Protein AF-A0A933BHA7-F1 (afdb_monomer_lite)

Sequence (97 aa):
MVEHTSPQRPRSKNAKITCQQITALILDYMTRELDAETALAFKAHLRECPDCIAFIRTYQKTVQAAQSLRYESIPLEMRKQVRQFLQERIKGSPPNR

Structure (mmCIF, N/CA/C/O backbone):
data_AF-A0A933BHA7-F1
#
_entry.id   AF-A0A933BHA7-F1
#
loop_
_atom_site.group_PDB
_atom_site.i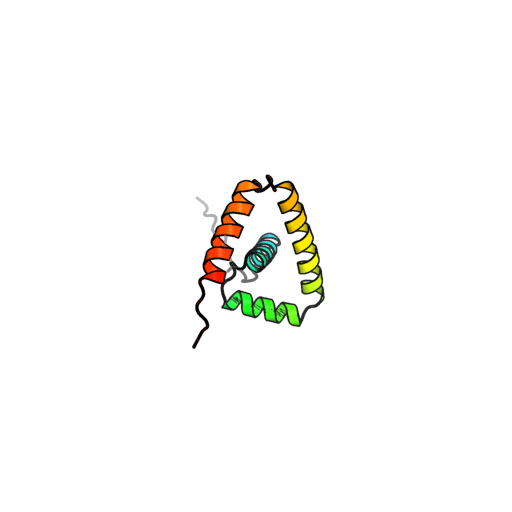d
_atom_site.type_symbol
_atom_site.label_atom_id
_atom_site.label_alt_id
_atom_site.label_comp_id
_atom_site.label_asym_id
_atom_site.label_entity_id
_atom_site.label_seq_id
_atom_site.pdbx_PDB_ins_code
_atom_site.Cartn_x
_atom_site.Cartn_y
_atom_site.Cartn_z
_atom_site.occupancy
_atom_site.B_iso_or_equiv
_atom_site.auth_seq_id
_atom_site.auth_comp_id
_atom_site.auth_asym_id
_atom_site.auth_atom_id
_atom_site.pdbx_PDB_model_num
ATOM 1 N N . MET A 1 1 ? 28.470 46.585 -20.527 1.00 46.12 1 MET A N 1
ATOM 2 C CA . MET A 1 1 ? 27.333 45.789 -21.033 1.00 46.12 1 MET A CA 1
ATOM 3 C C . MET A 1 1 ? 27.892 44.673 -21.889 1.00 46.12 1 MET A C 1
ATOM 5 O O . MET A 1 1 ? 28.382 44.957 -22.969 1.00 46.12 1 MET A O 1
ATOM 9 N N . VAL A 1 2 ? 27.887 43.443 -21.388 1.00 49.44 2 VAL A N 1
ATOM 10 C CA . VAL A 1 2 ? 28.083 42.240 -22.207 1.00 49.44 2 VAL A CA 1
ATOM 11 C C . VAL A 1 2 ? 27.067 41.220 -21.716 1.00 49.44 2 VAL A C 1
ATOM 13 O O . VAL A 1 2 ? 27.060 40.850 -20.543 1.00 49.44 2 VAL A O 1
ATOM 16 N N . GLU A 1 3 ? 26.128 40.898 -22.598 1.00 42.72 3 GLU A N 1
ATOM 17 C CA . GLU A 1 3 ? 24.989 40.031 -22.336 1.00 42.72 3 GLU A CA 1
ATOM 18 C C . GLU A 1 3 ? 25.430 38.568 -22.279 1.00 42.72 3 GLU A C 1
ATOM 20 O O . GLU A 1 3 ? 25.986 38.022 -23.232 1.00 42.72 3 GLU A O 1
ATOM 25 N N . HIS A 1 4 ? 25.142 37.913 -21.158 1.00 51.19 4 HIS A N 1
ATOM 26 C CA . HIS A 1 4 ? 25.221 36.465 -21.040 1.00 51.19 4 HIS A CA 1
ATOM 27 C C . HIS A 1 4 ? 23.979 35.847 -21.698 1.00 51.19 4 HIS A C 1
ATOM 29 O O . HIS A 1 4 ? 22.970 35.628 -21.033 1.00 51.19 4 HIS A O 1
ATOM 35 N N . THR A 1 5 ? 24.040 35.541 -22.995 1.00 54.59 5 THR A N 1
ATOM 36 C CA . THR A 1 5 ? 23.070 34.632 -23.628 1.00 54.59 5 THR A CA 1
ATOM 37 C C . THR A 1 5 ? 23.674 33.233 -23.686 1.00 54.59 5 THR A C 1
ATOM 39 O O . THR A 1 5 ? 24.464 32.901 -24.565 1.00 54.59 5 THR A O 1
ATOM 42 N N . SER A 1 6 ? 23.313 32.412 -22.698 1.00 46.00 6 SER A N 1
ATOM 43 C CA . SER A 1 6 ? 23.572 30.971 -22.700 1.00 46.00 6 SER A CA 1
ATOM 44 C C . SER A 1 6 ? 22.407 30.253 -23.401 1.00 46.00 6 SER A C 1
ATOM 46 O O . SER A 1 6 ? 21.258 30.417 -22.976 1.00 46.00 6 SER A O 1
ATOM 48 N N . PRO A 1 7 ? 22.643 29.475 -24.473 1.00 54.59 7 PRO A N 1
ATOM 49 C CA . PRO A 1 7 ? 21.575 28.830 -25.225 1.00 54.59 7 PRO A CA 1
ATOM 50 C C . PRO A 1 7 ? 21.080 27.582 -24.482 1.00 54.59 7 PRO A C 1
ATOM 52 O O . PRO A 1 7 ? 21.760 26.556 -24.421 1.00 54.59 7 PRO A O 1
ATOM 55 N N . GLN A 1 8 ? 19.867 27.639 -23.926 1.00 55.34 8 GLN A N 1
ATOM 56 C CA . GLN A 1 8 ? 19.219 26.456 -23.357 1.00 55.34 8 GLN A CA 1
ATOM 57 C C . GLN A 1 8 ? 18.733 25.524 -24.480 1.00 55.34 8 GLN A C 1
ATOM 59 O O . GLN A 1 8 ? 17.760 25.806 -25.176 1.00 55.34 8 GLN A O 1
ATOM 64 N N . ARG A 1 9 ? 19.430 24.392 -24.648 1.00 52.53 9 ARG A N 1
ATOM 65 C CA . ARG A 1 9 ? 19.022 23.253 -25.493 1.00 52.53 9 ARG A CA 1
ATOM 66 C C . ARG A 1 9 ? 17.803 22.521 -24.891 1.00 52.53 9 ARG A C 1
ATOM 68 O O . ARG A 1 9 ? 17.656 22.488 -23.669 1.00 52.53 9 ARG A O 1
ATOM 75 N N . PRO A 1 10 ? 16.938 21.906 -25.722 1.00 51.84 10 PRO A N 1
ATOM 76 C CA . PRO A 1 10 ? 15.644 21.373 -25.301 1.00 51.84 10 PRO A CA 1
ATOM 77 C C . PRO A 1 10 ? 15.795 20.169 -24.362 1.00 51.84 10 PRO A C 1
ATOM 79 O O . PRO A 1 10 ? 16.587 19.258 -24.604 1.00 51.84 10 PRO A O 1
ATOM 82 N N . ARG A 1 11 ? 15.011 20.178 -23.278 1.00 56.84 11 ARG A N 1
ATOM 83 C CA . ARG A 1 11 ? 14.990 19.141 -22.239 1.00 56.84 11 ARG A CA 1
ATOM 84 C C . ARG A 1 11 ? 14.622 17.783 -22.846 1.00 56.84 11 ARG A C 1
ATOM 86 O O . ARG A 1 11 ? 13.511 17.592 -23.335 1.00 56.84 11 ARG A O 1
ATOM 93 N N . SER A 1 12 ? 15.559 16.840 -22.785 1.00 56.47 12 SER A N 1
ATOM 94 C CA . SER A 1 12 ? 15.335 15.442 -23.155 1.00 56.47 12 SER A CA 1
ATOM 95 C C . SER A 1 12 ? 14.306 14.801 -22.213 1.00 56.47 12 SER A C 1
ATOM 97 O O . SER A 1 12 ? 14.445 14.860 -20.990 1.00 56.47 12 SER A O 1
ATOM 99 N N . LYS A 1 13 ? 13.254 14.209 -22.790 1.00 52.34 13 LYS A N 1
ATOM 100 C CA . LYS A 1 13 ? 12.111 13.582 -22.109 1.00 52.34 13 LYS A CA 1
ATOM 101 C C . LYS A 1 13 ? 12.466 12.196 -21.548 1.00 52.34 13 LYS A C 1
ATOM 103 O O . LYS A 1 13 ? 11.886 11.202 -21.958 1.00 52.34 13 LYS A O 1
ATOM 108 N N . ASN A 1 14 ? 13.397 12.128 -20.602 1.00 58.94 14 ASN A N 1
ATOM 109 C CA . ASN A 1 14 ? 13.566 10.953 -19.744 1.00 58.94 14 ASN A CA 1
ATOM 110 C C . ASN A 1 14 ? 13.308 11.375 -18.301 1.00 58.94 14 ASN A C 1
ATOM 112 O O . ASN A 1 14 ? 14.232 11.669 -17.541 1.00 58.94 14 ASN A O 1
ATOM 116 N N . ALA A 1 15 ? 12.026 11.459 -17.942 1.00 58.50 15 ALA A N 1
ATOM 117 C CA . ALA A 1 15 ? 11.624 11.615 -16.555 1.00 58.50 15 ALA A CA 1
ATOM 118 C C . ALA A 1 15 ? 12.051 10.346 -15.807 1.00 58.50 15 ALA A C 1
ATOM 120 O O . ALA A 1 15 ? 11.415 9.301 -15.915 1.00 58.50 15 ALA A O 1
ATOM 121 N N . LYS A 1 16 ? 13.186 10.416 -15.107 1.00 68.75 16 LYS A N 1
ATOM 122 C CA . LYS A 1 16 ? 13.634 9.346 -14.219 1.00 68.75 16 LYS A CA 1
ATOM 123 C C . LYS A 1 16 ? 12.560 9.165 -13.150 1.00 68.75 16 LYS A C 1
ATOM 125 O O . LYS A 1 16 ? 12.355 10.074 -12.346 1.00 68.75 16 LYS A O 1
ATOM 130 N N . ILE A 1 17 ? 11.878 8.023 -13.169 1.00 78.25 17 ILE A N 1
ATOM 131 C CA . ILE A 1 17 ? 10.941 7.654 -12.110 1.00 78.25 17 ILE A CA 1
ATOM 132 C C . ILE A 1 17 ? 11.724 7.628 -10.795 1.00 78.25 17 ILE A C 1
ATOM 134 O O . ILE A 1 17 ? 12.777 6.993 -10.703 1.00 78.25 17 ILE A O 1
ATOM 138 N N . THR A 1 18 ? 11.244 8.355 -9.791 1.00 88.31 18 THR A N 1
ATOM 139 C CA . THR A 1 18 ? 11.904 8.435 -8.485 1.00 88.31 18 THR A CA 1
ATOM 140 C C . THR A 1 18 ? 11.408 7.332 -7.554 1.00 88.31 18 THR A C 1
AT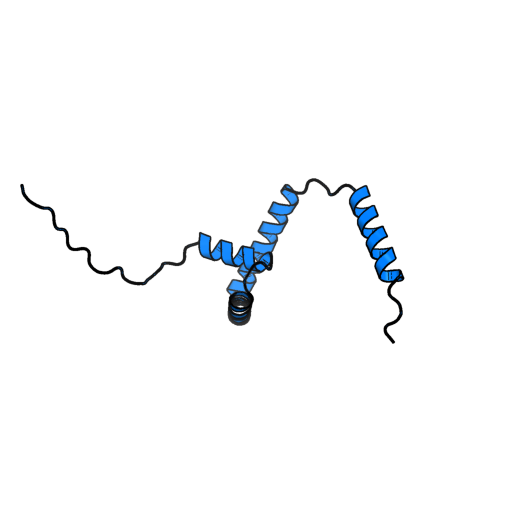OM 142 O O . THR A 1 18 ? 10.280 6.850 -7.673 1.00 88.31 18 THR A O 1
ATOM 145 N N . CYS A 1 19 ? 12.223 6.963 -6.560 1.00 84.31 19 CYS A N 1
ATOM 146 C CA . CYS A 1 19 ? 11.811 6.010 -5.523 1.00 84.31 19 CYS A CA 1
ATOM 147 C C . CYS A 1 19 ? 10.532 6.460 -4.797 1.00 84.31 19 CYS A C 1
ATOM 149 O O . CYS A 1 19 ? 9.699 5.631 -4.434 1.00 84.31 19 CYS A O 1
ATOM 151 N N . GLN A 1 20 ? 10.352 7.773 -4.617 1.00 83.25 20 GLN A N 1
ATOM 152 C CA . GLN A 1 20 ? 9.157 8.342 -3.998 1.00 83.25 20 GLN A CA 1
ATOM 153 C C . GLN A 1 20 ? 7.903 8.090 -4.842 1.00 83.25 20 GLN A C 1
ATOM 155 O O . GLN A 1 20 ? 6.881 7.694 -4.291 1.00 83.25 20 GLN A O 1
ATOM 160 N N . GLN A 1 21 ? 7.984 8.263 -6.164 1.00 86.81 21 GLN A N 1
ATOM 161 C CA . GLN A 1 21 ? 6.859 8.017 -7.072 1.00 86.81 21 GLN A CA 1
ATOM 162 C C . GLN A 1 21 ? 6.435 6.547 -7.064 1.00 86.81 21 GLN A C 1
ATOM 164 O O . GLN A 1 21 ? 5.246 6.251 -6.997 1.00 86.81 21 GLN A O 1
ATOM 169 N N . ILE A 1 22 ? 7.402 5.625 -7.063 1.00 86.31 22 ILE A N 1
ATOM 170 C CA . ILE A 1 22 ? 7.121 4.184 -6.982 1.00 86.31 22 ILE A CA 1
ATOM 171 C C . ILE A 1 22 ? 6.470 3.845 -5.642 1.00 86.31 22 ILE A C 1
ATOM 173 O O . ILE A 1 22 ? 5.491 3.109 -5.594 1.00 86.31 22 ILE A O 1
ATOM 177 N N . THR A 1 23 ? 6.995 4.395 -4.548 1.00 84.88 23 THR A N 1
ATOM 178 C CA . THR A 1 23 ? 6.464 4.118 -3.209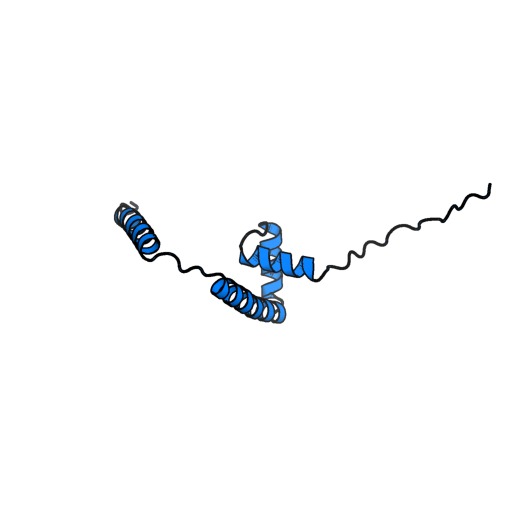 1.00 84.88 23 THR A CA 1
ATOM 179 C C . THR A 1 23 ? 5.043 4.658 -3.046 1.00 84.88 23 THR A C 1
ATOM 181 O O . THR A 1 23 ? 4.207 3.964 -2.476 1.00 84.88 23 THR A O 1
ATOM 184 N N . ALA A 1 24 ? 4.754 5.849 -3.584 1.00 88.00 24 ALA A N 1
ATOM 185 C CA . ALA A 1 24 ? 3.409 6.421 -3.604 1.00 88.00 24 ALA A CA 1
ATOM 186 C C . ALA A 1 24 ? 2.438 5.534 -4.394 1.00 88.00 24 ALA A C 1
ATOM 188 O O . ALA A 1 24 ? 1.439 5.099 -3.840 1.00 88.00 24 ALA A O 1
ATOM 189 N N . LEU A 1 25 ? 2.802 5.136 -5.620 1.00 90.06 25 LEU A N 1
ATOM 190 C CA . LEU A 1 25 ? 1.999 4.220 -6.437 1.00 90.06 25 LEU A CA 1
ATOM 191 C C . LEU A 1 25 ? 1.677 2.914 -5.694 1.00 90.06 25 LEU A C 1
ATOM 193 O O . LEU A 1 25 ? 0.556 2.412 -5.732 1.00 90.06 25 LEU A O 1
ATOM 197 N N . ILE A 1 26 ? 2.671 2.348 -5.009 1.00 88.81 26 ILE A N 1
ATOM 198 C CA . ILE A 1 26 ? 2.508 1.114 -4.242 1.00 88.81 26 ILE A CA 1
ATOM 199 C C . ILE A 1 26 ? 1.576 1.324 -3.045 1.00 88.81 26 ILE A C 1
ATOM 201 O O . ILE A 1 26 ? 0.744 0.459 -2.769 1.00 88.81 26 ILE A O 1
ATOM 205 N N . LEU A 1 27 ? 1.701 2.451 -2.344 1.00 87.31 27 LEU A N 1
ATOM 206 C CA . LEU A 1 27 ? 0.845 2.794 -1.214 1.00 87.31 27 LEU A CA 1
ATOM 207 C C . LEU A 1 27 ? -0.604 3.002 -1.661 1.00 87.31 27 LEU A C 1
ATOM 209 O O . LEU A 1 27 ? -1.492 2.347 -1.121 1.00 87.31 27 LEU A O 1
ATOM 213 N N . ASP A 1 28 ? -0.816 3.820 -2.688 1.00 89.69 28 ASP A N 1
ATOM 214 C CA . ASP A 1 28 ? -2.132 4.129 -3.247 1.00 89.69 28 ASP A CA 1
ATOM 215 C C . ASP A 1 28 ? -2.807 2.848 -3.792 1.00 89.69 28 ASP A C 1
ATOM 217 O O . ASP A 1 28 ? -4.021 2.651 -3.688 1.00 89.69 28 ASP A O 1
ATOM 221 N N . TYR A 1 29 ? -2.020 1.899 -4.317 1.00 89.50 29 TYR A N 1
ATOM 222 C CA . TYR A 1 29 ? -2.522 0.583 -4.719 1.00 89.50 29 TYR A CA 1
ATOM 223 C C . TYR A 1 29 ? -2.998 -0.240 -3.511 1.00 89.50 29 TYR A C 1
ATOM 225 O O . TYR A 1 29 ? -4.019 -0.929 -3.589 1.00 89.50 29 TYR A O 1
ATOM 233 N N . MET A 1 30 ? -2.286 -0.173 -2.381 1.00 84.00 30 MET A N 1
ATOM 234 C CA . MET A 1 30 ? -2.658 -0.875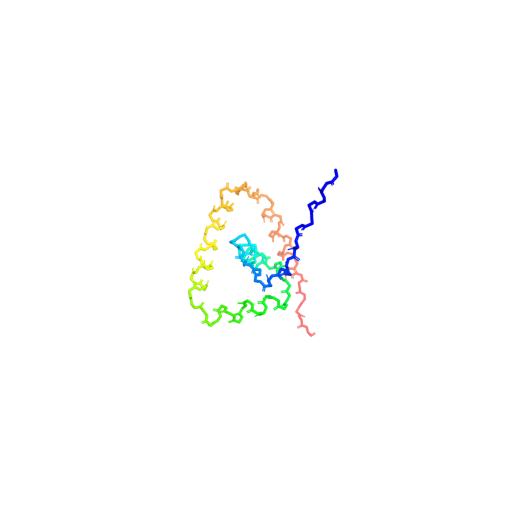 -1.146 1.00 84.00 30 MET A CA 1
ATOM 235 C C . MET A 1 30 ? -3.876 -0.260 -0.457 1.00 84.00 30 MET A C 1
ATOM 237 O O . MET A 1 30 ? -4.692 -1.005 0.089 1.00 84.00 30 MET A O 1
ATOM 241 N N . THR A 1 31 ? -4.017 1.066 -0.491 1.00 85.06 31 THR A N 1
ATOM 242 C CA . THR A 1 31 ? -5.164 1.789 0.080 1.00 85.06 31 THR A CA 1
ATOM 243 C C . THR A 1 31 ? -6.385 1.795 -0.840 1.00 85.06 31 THR A C 1
ATOM 245 O O . THR A 1 31 ? -7.467 2.180 -0.407 1.00 85.06 31 THR A O 1
ATOM 248 N N . ARG A 1 32 ? -6.254 1.262 -2.067 1.00 85.69 32 ARG A N 1
ATOM 249 C CA . ARG A 1 32 ? -7.277 1.287 -3.131 1.00 85.69 32 ARG A CA 1
ATOM 250 C C . ARG A 1 32 ? -7.651 2.709 -3.565 1.00 85.69 32 ARG A C 1
ATOM 252 O O . ARG A 1 32 ? -8.788 2.948 -3.959 1.00 85.69 32 ARG A O 1
ATOM 259 N N . GLU A 1 33 ? -6.685 3.617 -3.514 1.00 90.38 33 GLU A N 1
ATOM 260 C CA . GLU A 1 33 ? -6.814 5.017 -3.934 1.00 90.38 33 GLU A CA 1
ATOM 261 C C . GLU A 1 33 ? -6.292 5.256 -5.361 1.00 90.38 33 GLU A C 1
ATOM 263 O O . GLU A 1 33 ? -6.461 6.346 -5.902 1.00 90.38 33 GLU A O 1
ATOM 268 N N . LEU A 1 34 ? -5.712 4.232 -6.004 1.00 90.44 34 LEU A N 1
ATOM 269 C CA . LEU A 1 34 ? -5.385 4.278 -7.432 1.00 90.44 34 LEU A CA 1
ATOM 270 C C . LEU A 1 34 ? -6.645 4.454 -8.288 1.00 90.44 34 LEU A C 1
ATOM 272 O O . LEU A 1 34 ? -7.660 3.786 -8.066 1.00 90.44 34 LEU A O 1
ATOM 276 N N . ASP A 1 35 ? -6.530 5.258 -9.344 1.00 92.62 35 ASP A N 1
ATOM 277 C CA . ASP A 1 35 ? -7.535 5.287 -10.400 1.00 92.62 35 ASP A CA 1
ATOM 278 C C . ASP A 1 35 ? -7.663 3.908 -11.082 1.00 92.62 35 ASP A C 1
ATOM 280 O O . ASP A 1 35 ? -6.758 3.066 -11.048 1.00 92.62 35 ASP A O 1
ATOM 284 N N . ALA A 1 36 ? -8.822 3.655 -11.690 1.00 89.50 36 ALA A N 1
ATOM 285 C CA . ALA A 1 36 ? -9.158 2.337 -12.218 1.00 89.50 36 ALA A CA 1
ATOM 286 C C . ALA A 1 36 ? -8.234 1.879 -13.362 1.00 89.50 36 ALA A C 1
ATOM 288 O O . ALA A 1 36 ? -7.942 0.683 -13.461 1.00 89.50 36 ALA A O 1
ATOM 289 N N . GLU A 1 37 ? -7.775 2.805 -14.205 1.00 92.19 37 GLU A N 1
ATOM 290 C CA . GLU A 1 37 ? -6.919 2.507 -15.354 1.00 92.19 37 GLU A CA 1
ATOM 291 C C . GLU A 1 37 ? -5.520 2.107 -14.878 1.00 92.19 37 GLU A C 1
ATOM 293 O O . GLU A 1 37 ? -5.029 1.020 -15.202 1.00 92.19 37 GLU A O 1
ATOM 298 N N . THR A 1 38 ? -4.927 2.916 -14.001 1.00 90.19 38 THR A N 1
ATOM 299 C CA . THR A 1 38 ? -3.621 2.639 -13.400 1.00 90.19 38 THR A CA 1
ATOM 300 C C . THR A 1 38 ? -3.668 1.368 -12.556 1.00 90.19 38 THR A C 1
ATOM 302 O O . THR A 1 38 ? -2.751 0.548 -12.620 1.00 90.19 38 THR A O 1
ATOM 305 N N . ALA A 1 39 ? -4.749 1.132 -11.802 1.00 90.44 39 ALA A N 1
ATOM 306 C CA . ALA A 1 39 ? -4.901 -0.085 -11.004 1.00 90.44 39 ALA A CA 1
ATOM 307 C C . ALA A 1 39 ? -4.934 -1.342 -11.879 1.00 90.44 39 ALA A C 1
ATOM 309 O O . ALA A 1 39 ? -4.405 -2.387 -11.486 1.00 90.44 39 ALA A O 1
ATOM 310 N N . LEU A 1 40 ? -5.568 -1.266 -13.051 1.00 92.06 40 LEU A N 1
ATOM 311 C CA . LEU A 1 40 ? -5.633 -2.374 -13.995 1.00 92.06 40 LEU A CA 1
ATOM 312 C C . LEU A 1 40 ? -4.263 -2.645 -14.623 1.00 92.06 40 LEU A C 1
ATOM 314 O O . LEU A 1 40 ? -3.820 -3.795 -14.617 1.00 92.06 40 LEU A O 1
ATOM 318 N N . ALA A 1 41 ? -3.576 -1.601 -15.090 1.00 91.50 41 ALA A N 1
ATOM 319 C CA . ALA A 1 41 ? -2.228 -1.708 -15.644 1.00 91.50 41 ALA A CA 1
ATOM 320 C C . ALA A 1 41 ? -1.237 -2.273 -14.614 1.00 91.50 41 ALA A C 1
ATOM 322 O O . ALA A 1 41 ? -0.474 -3.195 -14.907 1.00 91.50 41 ALA A O 1
ATOM 323 N N . PHE A 1 42 ? -1.307 -1.797 -13.370 1.00 90.94 42 PHE A N 1
ATOM 324 C CA . PHE A 1 42 ? -0.457 -2.286 -12.290 1.00 90.94 42 PHE A CA 1
ATOM 325 C C . PHE A 1 42 ? -0.751 -3.752 -11.950 1.00 90.94 42 PHE A C 1
ATOM 327 O O . PHE A 1 42 ? 0.168 -4.552 -11.788 1.00 90.94 42 PHE A O 1
ATOM 334 N N . LYS A 1 43 ? -2.027 -4.158 -11.918 1.00 90.50 43 LYS A N 1
ATOM 335 C CA . LYS A 1 43 ? -2.410 -5.569 -11.741 1.00 90.50 43 LYS A CA 1
ATOM 336 C C . LYS A 1 43 ? -1.919 -6.462 -12.877 1.00 90.50 43 LYS A C 1
ATOM 338 O O . LYS A 1 43 ? -1.565 -7.604 -12.597 1.00 90.50 43 LYS A O 1
ATOM 343 N N . ALA A 1 44 ? -1.924 -5.984 -14.122 1.00 93.06 44 ALA A N 1
ATOM 344 C CA . ALA A 1 44 ? -1.372 -6.726 -15.253 1.00 93.06 44 ALA A CA 1
ATOM 345 C C . ALA A 1 44 ? 0.130 -6.970 -15.047 1.00 93.06 44 ALA A C 1
ATOM 347 O O . ALA A 1 44 ? 0.550 -8.123 -15.001 1.00 93.06 44 ALA A O 1
ATOM 348 N N . HIS A 1 45 ? 0.887 -5.915 -14.729 1.00 89.56 45 HIS A N 1
ATOM 349 C CA . HIS A 1 45 ? 2.312 -6.023 -14.416 1.00 89.56 45 HIS A CA 1
ATOM 350 C C . HIS A 1 45 ? 2.599 -7.002 -13.268 1.00 89.56 45 HIS A C 1
ATOM 352 O O . HIS A 1 45 ? 3.497 -7.835 -13.365 1.00 89.56 45 HIS A O 1
ATOM 358 N N . LEU A 1 46 ? 1.808 -6.954 -12.190 1.00 90.12 46 LEU A N 1
ATOM 359 C CA . LEU A 1 46 ? 1.967 -7.885 -11.073 1.00 90.12 46 LEU A CA 1
ATOM 360 C C . LEU A 1 46 ? 1.775 -9.348 -11.489 1.00 90.12 46 LEU A C 1
ATOM 362 O O . LEU A 1 46 ? 2.392 -10.208 -10.879 1.00 90.12 46 LEU A O 1
ATOM 366 N N . ARG A 1 47 ? 0.962 -9.664 -12.505 1.00 91.69 47 ARG A N 1
ATOM 367 C CA . ARG A 1 47 ? 0.822 -11.051 -12.996 1.00 91.69 47 ARG A CA 1
ATOM 368 C C . ARG A 1 47 ? 2.050 -11.525 -13.765 1.00 91.69 47 ARG A C 1
ATOM 370 O O . ARG A 1 47 ? 2.331 -12.718 -13.765 1.00 91.69 47 ARG A O 1
ATOM 377 N N . GLU A 1 48 ? 2.750 -10.604 -14.411 1.00 92.44 48 GLU A N 1
ATOM 378 C CA . GLU A 1 48 ? 3.890 -10.887 -15.285 1.00 92.44 48 GLU A CA 1
ATOM 379 C C . GLU A 1 48 ? 5.234 -10.808 -14.541 1.00 92.44 48 GLU A C 1
ATOM 381 O O . GLU A 1 48 ? 6.233 -11.334 -15.024 1.00 92.44 48 GLU A O 1
ATOM 386 N N . CYS A 1 49 ? 5.264 -10.195 -13.350 1.00 93.94 49 CYS A N 1
ATOM 387 C CA . CYS A 1 49 ? 6.485 -9.956 -12.583 1.00 93.94 49 CYS A CA 1
ATOM 388 C C . CYS A 1 49 ? 6.416 -10.536 -11.151 1.00 93.94 49 CYS A C 1
ATOM 390 O O . CYS A 1 49 ? 5.887 -9.888 -10.236 1.00 93.94 49 CYS A O 1
ATOM 392 N N . PRO A 1 50 ? 6.979 -11.738 -10.906 1.00 89.62 50 PRO A N 1
ATOM 393 C CA . PRO A 1 50 ? 6.969 -12.368 -9.583 1.00 89.62 50 PRO A CA 1
ATOM 394 C C . PRO A 1 50 ? 7.789 -11.596 -8.537 1.00 89.62 50 PRO A C 1
ATOM 396 O O . PRO A 1 50 ? 7.412 -11.583 -7.362 1.00 89.62 50 PRO A O 1
ATOM 399 N N . ASP A 1 51 ? 8.855 -10.903 -8.942 1.00 88.94 51 ASP A N 1
ATOM 400 C CA . ASP A 1 51 ? 9.658 -10.055 -8.052 1.00 88.94 51 ASP A CA 1
ATOM 401 C C . ASP A 1 51 ? 8.839 -8.896 -7.483 1.00 88.94 51 ASP A C 1
ATOM 403 O O . ASP A 1 51 ? 8.883 -8.620 -6.281 1.00 88.94 51 ASP A O 1
ATOM 407 N N . CYS A 1 52 ? 8.010 -8.259 -8.313 1.00 89.56 52 CYS A N 1
ATOM 408 C CA . CYS A 1 52 ? 7.109 -7.208 -7.855 1.00 89.56 52 CYS A CA 1
ATOM 409 C C . CYS A 1 52 ? 6.054 -7.753 -6.887 1.00 89.56 52 CYS A C 1
ATOM 411 O O . CYS A 1 52 ? 5.774 -7.106 -5.877 1.00 89.56 52 CYS A O 1
ATOM 413 N N . ILE A 1 53 ? 5.522 -8.962 -7.107 1.00 90.31 53 ILE A N 1
ATOM 414 C CA . ILE A 1 53 ? 4.639 -9.618 -6.125 1.00 90.31 53 ILE A CA 1
ATOM 415 C C . ILE A 1 53 ? 5.371 -9.815 -4.789 1.00 90.31 53 ILE A C 1
ATOM 417 O O . ILE A 1 53 ? 4.816 -9.509 -3.728 1.00 90.31 53 ILE A O 1
ATOM 421 N N . ALA A 1 54 ? 6.597 -10.342 -4.816 1.00 90.88 54 ALA A N 1
ATOM 422 C CA . ALA A 1 54 ? 7.386 -10.590 -3.612 1.00 90.88 54 ALA A CA 1
ATOM 423 C C . ALA A 1 54 ? 7.691 -9.286 -2.856 1.00 90.88 54 ALA A C 1
ATOM 425 O O . ALA A 1 54 ? 7.541 -9.228 -1.631 1.00 90.88 54 ALA A O 1
ATOM 426 N N . PHE A 1 55 ? 8.032 -8.222 -3.585 1.00 89.06 55 PHE A N 1
ATOM 427 C CA . PHE A 1 55 ? 8.245 -6.891 -3.029 1.00 89.06 55 PHE A CA 1
ATOM 428 C C . PHE A 1 55 ? 6.984 -6.353 -2.346 1.00 89.06 55 PHE A C 1
ATOM 430 O O . PHE A 1 55 ? 7.032 -5.980 -1.174 1.00 89.06 55 PHE A O 1
ATOM 437 N N . ILE A 1 56 ? 5.837 -6.387 -3.035 1.00 89.25 56 ILE A N 1
ATOM 438 C CA . ILE A 1 56 ? 4.543 -5.936 -2.503 1.00 89.25 56 ILE A CA 1
ATOM 439 C C . ILE A 1 56 ? 4.190 -6.681 -1.215 1.00 89.25 56 ILE A C 1
ATOM 441 O O . ILE A 1 56 ? 3.787 -6.056 -0.235 1.00 89.25 56 ILE A O 1
ATOM 445 N N . ARG A 1 57 ? 4.377 -8.005 -1.175 1.00 88.81 57 ARG A N 1
ATOM 446 C CA . ARG A 1 57 ? 4.120 -8.818 0.027 1.00 88.81 57 ARG A CA 1
ATOM 447 C C . ARG A 1 57 ? 4.990 -8.399 1.208 1.00 88.81 57 ARG A C 1
ATOM 449 O O . ARG A 1 57 ? 4.501 -8.347 2.334 1.00 88.81 57 ARG A O 1
ATOM 456 N N . THR A 1 58 ? 6.266 -8.108 0.969 1.00 89.31 58 THR A N 1
ATOM 457 C CA . THR A 1 58 ? 7.177 -7.622 2.014 1.00 89.31 58 THR A CA 1
ATOM 458 C C . THR A 1 58 ? 6.765 -6.233 2.485 1.00 89.31 58 THR A C 1
ATOM 460 O O . THR A 1 58 ? 6.603 -6.015 3.684 1.00 89.31 58 THR A O 1
ATOM 463 N N . TYR A 1 59 ? 6.498 -5.322 1.551 1.00 88.25 59 TYR A N 1
ATOM 464 C CA . TYR A 1 59 ? 6.093 -3.954 1.858 1.00 88.25 59 TYR A CA 1
ATOM 465 C C . TYR A 1 59 ? 4.776 -3.905 2.651 1.00 88.25 59 TYR A C 1
ATOM 467 O O . TYR A 1 59 ? 4.676 -3.164 3.626 1.00 88.25 59 TYR A O 1
ATOM 475 N N . GLN A 1 60 ? 3.799 -4.765 2.329 1.00 86.56 60 GLN A N 1
ATOM 476 C CA . GLN A 1 60 ? 2.559 -4.909 3.106 1.00 86.56 60 GLN A CA 1
ATOM 477 C C . GLN A 1 60 ? 2.828 -5.248 4.574 1.00 86.56 60 GLN A C 1
ATOM 479 O O . GLN A 1 60 ? 2.198 -4.671 5.459 1.00 86.56 60 GLN A O 1
ATOM 484 N N . LYS A 1 61 ? 3.770 -6.158 4.850 1.00 88.00 61 LYS A N 1
ATOM 485 C CA . LYS A 1 61 ? 4.145 -6.508 6.228 1.00 88.00 61 LYS A CA 1
ATOM 486 C C . LYS A 1 61 ? 4.773 -5.320 6.948 1.00 88.00 61 LYS A C 1
ATOM 488 O O . LYS A 1 61 ? 4.436 -5.072 8.101 1.00 88.00 61 LYS A O 1
ATOM 493 N N . THR A 1 62 ? 5.637 -4.565 6.270 1.00 87.19 62 THR A N 1
ATOM 494 C CA . THR A 1 62 ? 6.241 -3.345 6.822 1.00 87.19 62 THR A CA 1
ATOM 495 C C . THR A 1 62 ? 5.179 -2.303 7.167 1.00 87.19 62 THR A C 1
ATOM 497 O O . THR A 1 62 ? 5.194 -1.758 8.269 1.00 87.19 62 THR A O 1
ATOM 500 N N . VAL A 1 63 ? 4.221 -2.063 6.267 1.00 83.19 63 VAL A N 1
ATOM 501 C CA . VAL A 1 63 ? 3.113 -1.125 6.498 1.00 83.19 63 VAL A CA 1
ATOM 502 C C . VAL A 1 63 ? 2.239 -1.583 7.667 1.00 83.19 63 VAL A C 1
ATOM 504 O O . VAL A 1 63 ? 1.935 -0.774 8.540 1.00 83.19 63 VAL A O 1
ATOM 507 N N . GLN A 1 64 ? 1.884 -2.869 7.742 1.00 82.62 64 GLN A N 1
ATOM 508 C CA . GLN A 1 64 ? 1.104 -3.419 8.859 1.00 82.62 64 GLN A CA 1
ATOM 509 C C . GLN A 1 64 ? 1.842 -3.302 10.196 1.00 82.62 64 GLN A C 1
ATOM 511 O O . GLN A 1 64 ? 1.247 -2.880 11.186 1.00 82.62 64 GLN A O 1
ATOM 516 N N . ALA A 1 65 ? 3.141 -3.612 10.233 1.00 84.75 65 ALA A N 1
ATOM 517 C CA . ALA A 1 65 ? 3.955 -3.436 11.431 1.00 84.75 65 ALA A CA 1
ATOM 518 C C . ALA A 1 65 ? 3.992 -1.959 11.861 1.00 84.75 65 ALA A C 1
ATOM 520 O O . ALA A 1 65 ? 3.722 -1.643 13.019 1.00 84.75 65 ALA A O 1
ATOM 521 N N . ALA A 1 66 ? 4.211 -1.034 10.923 1.00 82.81 66 ALA A N 1
ATOM 522 C CA . ALA A 1 66 ? 4.181 0.400 11.202 1.00 82.81 66 ALA A CA 1
ATOM 523 C C . ALA A 1 66 ? 2.799 0.896 11.675 1.00 82.81 66 ALA A C 1
ATOM 525 O O . ALA A 1 66 ? 2.717 1.790 12.514 1.00 82.81 66 ALA A O 1
ATOM 526 N N . GLN A 1 67 ? 1.705 0.331 11.159 1.00 76.56 67 GLN A N 1
ATOM 527 C CA . GLN A 1 67 ? 0.345 0.631 11.621 1.00 76.56 67 GLN A CA 1
ATOM 528 C C . GLN A 1 67 ? 0.076 0.075 13.022 1.00 76.56 67 GLN A C 1
ATOM 530 O O . GLN A 1 67 ? -0.551 0.763 13.819 1.00 76.56 67 GLN A O 1
ATOM 535 N N . SER A 1 68 ? 0.588 -1.113 13.355 1.00 75.12 68 SER A N 1
ATOM 536 C CA . SER A 1 68 ? 0.439 -1.694 14.697 1.00 75.12 68 SER A CA 1
ATOM 537 C C . SER A 1 68 ? 1.116 -0.860 15.788 1.00 75.12 68 SER A C 1
ATOM 539 O O . SER A 1 68 ? 0.587 -0.757 16.888 1.00 75.12 68 SER A O 1
ATOM 541 N N . LEU A 1 69 ? 2.225 -0.185 15.467 1.00 71.31 69 LEU A N 1
ATOM 542 C CA . LEU A 1 69 ? 2.881 0.767 16.371 1.00 71.31 69 LEU A CA 1
ATOM 543 C C . LEU A 1 69 ? 2.053 2.040 16.597 1.00 71.31 69 LEU A C 1
ATOM 545 O O . LEU A 1 69 ? 2.151 2.659 17.649 1.00 71.31 69 LEU A O 1
ATOM 549 N N . ARG A 1 70 ? 1.238 2.431 15.611 1.00 64.31 70 ARG A N 1
ATOM 550 C CA . ARG A 1 70 ? 0.307 3.569 15.696 1.00 64.31 70 ARG A CA 1
ATOM 551 C C . ARG A 1 70 ? -1.050 3.192 16.287 1.00 64.31 70 ARG A C 1
ATOM 553 O O . ARG A 1 70 ? -1.915 4.054 16.398 1.00 64.31 70 ARG A O 1
ATOM 560 N N . TYR A 1 71 ? -1.260 1.919 16.617 1.00 56.75 71 TYR A N 1
ATOM 561 C CA . TYR A 1 71 ? -2.557 1.415 17.032 1.00 56.75 71 TYR A CA 1
ATOM 562 C C . TYR A 1 71 ? -2.829 1.800 18.486 1.00 56.75 71 TYR A C 1
ATOM 564 O O . TYR A 1 71 ? -2.618 1.024 19.416 1.00 56.75 71 TYR A O 1
ATOM 572 N N . GLU A 1 72 ? -3.335 3.014 18.674 1.00 61.38 72 GLU A N 1
ATOM 573 C CA . GLU A 1 72 ? -4.158 3.323 19.831 1.00 61.38 72 GLU A CA 1
ATOM 574 C C . GLU A 1 72 ? -5.337 2.343 19.793 1.00 61.38 72 GLU A C 1
ATOM 576 O O . GLU A 1 72 ? -6.085 2.262 18.815 1.00 61.38 72 GLU A O 1
ATOM 581 N N . SER A 1 73 ? -5.401 1.465 20.792 1.00 60.81 73 SER A N 1
ATOM 582 C CA . SER A 1 73 ? -6.325 0.339 20.804 1.00 60.81 73 SER A CA 1
ATOM 583 C C . SER A 1 73 ? -7.754 0.835 20.607 1.00 60.81 73 SER A C 1
ATOM 585 O O . SER A 1 73 ? -8.263 1.530 21.483 1.00 60.81 73 SER A O 1
ATOM 587 N N . ILE A 1 74 ? -8.409 0.467 19.492 1.00 67.88 74 ILE A N 1
ATOM 588 C CA . ILE A 1 74 ? -9.841 0.751 19.291 1.00 67.88 74 ILE A CA 1
ATOM 589 C C . ILE A 1 74 ? -10.582 0.341 20.572 1.00 67.88 74 ILE A C 1
ATOM 591 O O . ILE A 1 74 ? -10.544 -0.854 20.908 1.00 67.88 74 ILE A O 1
ATOM 595 N N . PRO A 1 75 ? -11.244 1.283 21.275 1.00 78.56 75 PRO A N 1
ATOM 596 C CA . PRO A 1 75 ? -11.920 0.992 22.528 1.00 78.56 75 PRO A CA 1
ATOM 597 C C . PRO A 1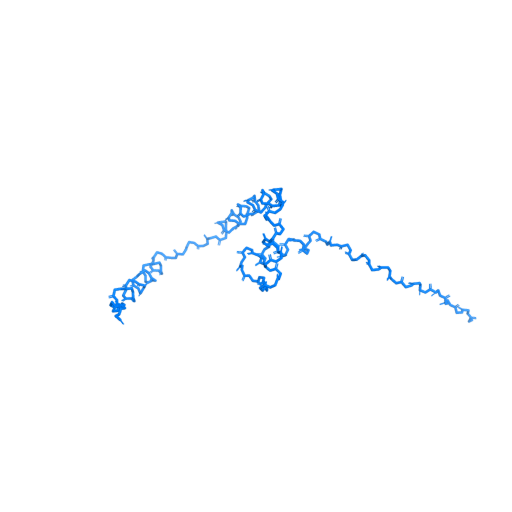 75 ? -12.903 -0.164 22.354 1.00 78.56 75 PRO A C 1
ATOM 599 O O . PRO A 1 75 ? -13.656 -0.221 21.376 1.0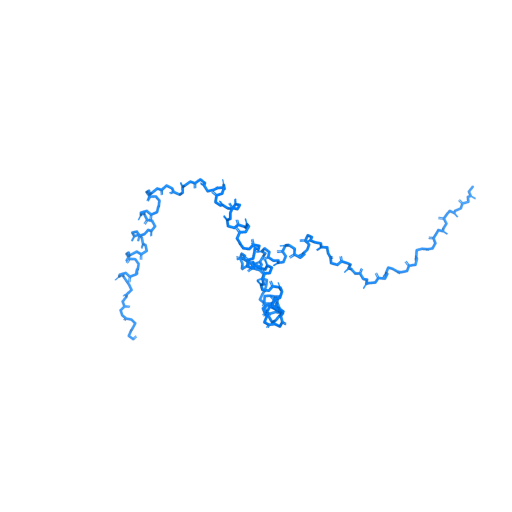0 78.56 75 PRO A O 1
ATOM 602 N N . LEU A 1 76 ? -12.896 -1.104 23.301 1.00 74.25 76 LEU A N 1
ATOM 603 C CA . LEU A 1 76 ? -13.707 -2.322 23.221 1.00 74.25 76 LEU A CA 1
ATOM 604 C C . LEU A 1 76 ? -15.202 -2.007 23.038 1.00 74.25 76 LEU A C 1
ATOM 606 O O . LEU A 1 76 ? -15.883 -2.690 22.271 1.00 74.25 76 LEU A O 1
ATOM 610 N N . GLU A 1 77 ? -15.681 -0.931 23.665 1.00 83.44 77 GLU A N 1
ATOM 611 C CA . GLU A 1 77 ? -17.063 -0.459 23.535 1.00 83.44 77 GLU A CA 1
ATOM 612 C C . GLU A 1 77 ? -17.413 -0.033 22.110 1.00 83.44 77 GLU A C 1
ATOM 614 O O . GLU A 1 77 ? -18.447 -0.438 21.581 1.00 83.44 77 GLU A O 1
ATOM 619 N N . MET A 1 78 ? -16.519 0.682 21.426 1.00 82.44 78 MET A N 1
ATOM 620 C CA . MET A 1 78 ? -16.740 1.082 20.035 1.00 82.44 78 MET A CA 1
ATOM 621 C C . MET A 1 78 ? -16.821 -0.147 19.116 1.00 82.44 78 MET A C 1
ATOM 623 O O . MET A 1 78 ? -17.706 -0.243 18.265 1.00 82.44 78 MET A O 1
ATOM 627 N N . ARG A 1 79 ? -15.957 -1.150 19.333 1.00 85.00 79 ARG A N 1
ATOM 628 C CA . ARG A 1 79 ? -16.018 -2.431 18.604 1.00 85.00 79 ARG A CA 1
ATOM 629 C C . ARG A 1 79 ? -17.349 -3.154 18.838 1.00 85.00 79 ARG A C 1
ATOM 631 O O . ARG A 1 79 ? -17.910 -3.721 17.899 1.00 85.00 79 ARG A O 1
ATOM 638 N N . LYS A 1 80 ? -17.844 -3.154 20.078 1.00 86.56 80 LYS A N 1
ATOM 639 C CA . LYS A 1 80 ? -19.115 -3.782 20.460 1.00 86.56 80 LYS A CA 1
ATOM 640 C C . LYS A 1 80 ? -20.301 -3.088 19.789 1.00 86.56 80 LYS A C 1
ATOM 642 O O . LYS A 1 80 ? -21.121 -3.776 19.184 1.00 86.56 80 LYS A O 1
ATOM 647 N N . GLN A 1 81 ? -20.338 -1.756 19.814 1.00 89.94 81 GLN A N 1
ATOM 648 C CA . GLN A 1 81 ? -21.381 -0.949 19.174 1.00 89.94 81 GLN A CA 1
ATOM 649 C C . GLN A 1 81 ? -21.452 -1.188 17.662 1.00 89.94 81 GLN A C 1
ATOM 651 O O . GLN A 1 81 ? -22.522 -1.494 17.139 1.00 89.94 81 GLN A O 1
ATOM 656 N N . VAL A 1 82 ? -20.313 -1.143 16.959 1.00 88.44 82 VAL A N 1
ATOM 657 C CA . VAL A 1 82 ? -20.265 -1.412 15.509 1.00 88.44 82 VAL A CA 1
ATOM 658 C C . VAL A 1 82 ? -20.756 -2.828 15.194 1.00 88.44 82 VAL A C 1
ATOM 660 O O . VAL A 1 82 ? -21.520 -3.028 14.250 1.00 88.44 82 VAL A O 1
ATOM 663 N N . ARG A 1 83 ? -20.357 -3.826 15.993 1.00 89.06 83 ARG A N 1
ATOM 664 C CA . ARG A 1 83 ? -20.782 -5.218 15.792 1.00 89.06 83 ARG A CA 1
ATOM 665 C C . ARG A 1 83 ? -22.286 -5.394 15.992 1.00 89.06 83 ARG A C 1
ATOM 667 O O . ARG A 1 83 ? -22.904 -6.094 15.194 1.00 89.06 83 ARG A O 1
ATOM 674 N N . GLN A 1 84 ? -22.858 -4.773 17.021 1.00 90.44 84 GLN A N 1
ATOM 675 C CA . GLN A 1 84 ? -24.297 -4.807 17.281 1.00 90.44 84 GLN A CA 1
ATOM 676 C C . GLN A 1 84 ? -25.073 -4.181 16.116 1.00 90.44 84 GLN A C 1
ATOM 678 O O . GLN A 1 84 ? -25.931 -4.843 15.536 1.00 90.44 84 GLN A O 1
ATOM 683 N N . PHE A 1 85 ? -24.672 -2.983 15.687 1.00 91.06 85 PHE A N 1
ATOM 684 C CA . PHE A 1 85 ? -25.289 -2.286 14.559 1.00 91.06 85 PHE A CA 1
ATOM 685 C C . PHE A 1 85 ? -25.279 -3.122 13.265 1.00 91.06 85 PHE A C 1
ATOM 687 O O . PHE A 1 85 ? -26.296 -3.252 12.582 1.00 91.06 85 PHE A O 1
ATOM 694 N N . LEU A 1 86 ? -24.142 -3.743 12.926 1.00 90.75 86 LEU A N 1
ATOM 695 C CA . LEU A 1 86 ? -24.041 -4.609 11.746 1.00 90.75 86 LEU A CA 1
ATOM 696 C C . LEU A 1 86 ? -24.925 -5.860 11.864 1.00 90.75 86 LEU A C 1
ATOM 698 O O . LEU A 1 86 ? -25.546 -6.262 10.882 1.00 90.75 86 LEU A O 1
ATOM 702 N N . GLN A 1 87 ? -25.007 -6.474 13.049 1.00 88.69 87 GLN A N 1
ATOM 703 C CA . GLN A 1 87 ? -25.860 -7.643 13.285 1.00 88.69 87 GLN A CA 1
ATOM 704 C C . GLN A 1 87 ? -27.346 -7.320 13.119 1.00 88.69 87 GLN A C 1
ATOM 706 O O . GLN A 1 87 ? -28.067 -8.130 12.538 1.00 88.69 87 GLN A O 1
ATOM 711 N N . GLU A 1 88 ? -27.794 -6.154 13.582 1.00 87.94 88 GLU A N 1
ATOM 712 C CA . GLU A 1 88 ? -29.172 -5.685 13.397 1.00 87.94 88 GLU A CA 1
ATOM 713 C C . GLU A 1 88 ? -29.499 -5.495 11.910 1.00 87.94 88 GLU A C 1
ATOM 715 O O . GLU A 1 88 ? -30.544 -5.948 11.445 1.00 87.94 88 GLU A O 1
ATOM 720 N N . ARG A 1 89 ? -28.571 -4.934 11.124 1.00 84.69 89 ARG A N 1
ATOM 721 C CA . ARG A 1 89 ? -28.762 -4.757 9.674 1.00 84.69 89 ARG A CA 1
ATOM 722 C C . ARG A 1 89 ? -28.722 -6.057 8.873 1.00 84.69 89 ARG A C 1
ATOM 724 O O . ARG A 1 89 ? -29.477 -6.186 7.916 1.00 84.69 89 ARG A O 1
ATOM 731 N N . ILE A 1 90 ? -27.865 -7.010 9.244 1.00 86.31 90 ILE A N 1
ATOM 732 C CA . ILE A 1 90 ? -27.760 -8.309 8.557 1.00 86.31 90 ILE A CA 1
ATOM 733 C C . ILE A 1 90 ? -28.964 -9.199 8.892 1.00 86.31 90 ILE A C 1
ATOM 735 O O . ILE A 1 90 ? -29.524 -9.823 7.996 1.00 86.31 90 ILE A O 1
ATOM 739 N N . LYS A 1 91 ? -29.405 -9.233 10.159 1.00 70.62 91 LYS A N 1
ATOM 740 C CA . LYS A 1 91 ? -30.623 -9.959 10.566 1.00 70.62 91 LYS A CA 1
ATOM 741 C C . LYS A 1 91 ? -31.902 -9.311 10.030 1.00 70.62 91 LYS A C 1
ATOM 743 O O . LYS A 1 91 ? -32.887 -10.009 9.831 1.00 70.62 91 LYS A O 1
ATOM 748 N N . GLY A 1 92 ? -31.874 -8.002 9.784 1.00 59.91 92 GLY A N 1
ATOM 749 C CA . GLY A 1 92 ? -32.945 -7.247 9.138 1.00 59.91 92 GLY A CA 1
ATOM 750 C C . GLY A 1 92 ? -32.941 -7.293 7.606 1.00 59.91 92 GLY A C 1
ATOM 751 O O . GLY A 1 92 ? -33.746 -6.587 7.005 1.00 59.91 92 GLY A O 1
ATOM 752 N N . SER A 1 93 ? -32.070 -8.077 6.954 1.00 46.84 93 SER A N 1
ATOM 753 C CA . SER A 1 93 ? -32.180 -8.303 5.508 1.00 46.84 93 SER A CA 1
ATOM 754 C C . SER A 1 93 ? -33.313 -9.304 5.248 1.00 46.84 93 SER A C 1
ATOM 756 O O . SER A 1 93 ? -33.172 -10.468 5.632 1.00 46.84 93 SER A O 1
ATOM 758 N N . PRO A 1 94 ? -34.431 -8.910 4.609 1.00 54.47 94 PRO A N 1
ATOM 759 C CA . PRO A 1 94 ? -35.431 -9.876 4.173 1.00 54.47 94 PRO A CA 1
ATOM 760 C C . PRO A 1 94 ? -34.799 -10.849 3.161 1.00 54.47 94 PRO A C 1
ATOM 762 O O . PRO A 1 94 ? -33.831 -10.479 2.482 1.00 54.47 94 PRO A O 1
ATOM 765 N N . PRO A 1 95 ? -35.309 -12.090 3.048 1.00 49.50 95 PRO A N 1
ATOM 766 C CA . PRO A 1 95 ? -34.869 -12.996 2.002 1.00 49.50 95 PRO A CA 1
ATOM 767 C C . PRO A 1 95 ? -35.173 -12.334 0.658 1.00 49.50 95 PRO A C 1
ATOM 769 O O . PRO A 1 95 ? -36.321 -11.998 0.370 1.00 49.50 95 PRO A O 1
ATOM 772 N N . ASN A 1 96 ? -34.120 -12.107 -0.125 1.00 53.50 96 ASN A N 1
ATOM 773 C CA . ASN A 1 96 ? -34.203 -11.724 -1.527 1.00 53.50 96 ASN A CA 1
ATOM 774 C C . ASN A 1 96 ? -35.161 -12.707 -2.229 1.00 53.50 96 ASN A C 1
ATOM 776 O O . ASN A 1 96 ? -34.846 -13.897 -2.308 1.00 53.50 96 ASN A O 1
ATOM 780 N N . ARG A 1 97 ? -36.339 -12.226 -2.642 1.00 45.53 97 ARG A N 1
ATOM 781 C CA . ARG A 1 97 ? -37.330 -12.960 -3.437 1.00 45.53 97 ARG A CA 1
ATOM 782 C C . ARG A 1 97 ? -37.388 -12.353 -4.825 1.00 45.53 97 ARG A C 1
ATOM 784 O O . ARG A 1 97 ? -37.405 -11.106 -4.894 1.00 45.53 97 ARG A O 1
#

Radius of gyration: 24.41 Å; chains: 1; bounding box: 65×59×49 Å

pLDDT: mean 78.03, std 15.47, range [42.72, 93.94]

Secondary structure (DSSP, 8-state):
--------PPPP------HHHHHHHHHHHHHT-S-HHHHHHHHHHHHH-HHHHHHHHHHHHHHHHHHHHT-----HHHHHHHHHHHHHHHHT-----

Foldseek 3Di:
DDDPDDDDDDDDPDPPQDPVNVVVLLVCLVVVVDDPVSNVVVVVVCVVDVVVVVVSVVVVVVVVVVVVVVCPDPPPVVVVVVVVVVVVVVVPDDPDD